Protein AF-A0A0H5Q4H0-F1 (afdb_monomer_lite)

Sequence (80 aa):
MSEEYGMVYRKNKTMFVIGKHCAGEVFWSNEEVRRQIKDIAEARPHGFTLEAAADIFMLGYIHGKRAERARRKRGTENEN

Structure (mmCIF, N/CA/C/O backbone):
data_AF-A0A0H5Q4H0-F1
#
_entry.id   AF-A0A0H5Q4H0-F1
#
loop_
_atom_site.group_PDB
_atom_site.id
_atom_site.type_symbol
_atom_site.label_atom_id
_atom_site.label_alt_id
_atom_site.label_comp_id
_atom_site.label_asym_id
_atom_site.label_entity_id
_atom_site.label_seq_id
_atom_site.pdbx_PDB_ins_code
_atom_site.Cartn_x
_atom_site.Cartn_y
_atom_site.Cartn_z
_atom_site.occupancy
_atom_site.B_iso_or_equiv
_atom_site.auth_seq_id
_atom_site.auth_comp_id
_atom_site.auth_asym_id
_atom_site.auth_atom_id
_atom_site.pdbx_PDB_model_num
ATOM 1 N N . MET A 1 1 ? 25.515 2.148 14.658 1.00 40.00 1 MET A N 1
ATOM 2 C CA . MET A 1 1 ? 25.433 2.686 13.283 1.00 40.00 1 MET A CA 1
ATOM 3 C C . MET A 1 1 ? 23.989 3.075 12.976 1.00 40.00 1 MET A C 1
ATOM 5 O O . MET A 1 1 ? 23.260 2.291 12.388 1.00 40.00 1 MET A O 1
ATOM 9 N N . SER A 1 2 ? 23.534 4.234 13.456 1.00 47.78 2 SER A N 1
ATOM 10 C CA . SER A 1 2 ? 22.108 4.623 13.453 1.00 47.78 2 SER A CA 1
ATOM 11 C C . SER A 1 2 ? 21.847 6.024 12.885 1.00 47.78 2 SER A C 1
ATOM 13 O O . SER A 1 2 ? 20.774 6.575 13.103 1.00 47.78 2 SER A O 1
ATOM 15 N N . GLU A 1 3 ? 22.806 6.615 12.171 1.00 47.03 3 GLU A N 1
ATOM 16 C CA . GLU A 1 3 ? 22.695 7.990 11.650 1.00 47.03 3 GLU A CA 1
ATOM 17 C C . GLU A 1 3 ? 22.226 8.076 10.190 1.00 47.03 3 GLU A C 1
ATOM 19 O O . GLU A 1 3 ? 21.738 9.119 9.760 1.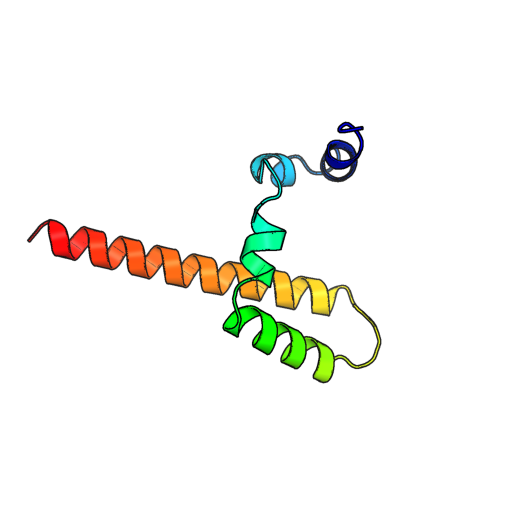00 47.03 3 GLU A O 1
ATOM 24 N N . GLU A 1 4 ? 22.298 6.990 9.421 1.00 49.31 4 GLU A N 1
ATOM 25 C CA . GLU A 1 4 ? 22.088 7.066 7.968 1.00 49.31 4 GLU A CA 1
ATOM 26 C C . GLU A 1 4 ? 20.603 7.121 7.560 1.00 49.31 4 GLU A C 1
ATOM 28 O O . GLU A 1 4 ? 20.237 7.791 6.593 1.00 49.31 4 GLU A O 1
ATOM 33 N N . TYR A 1 5 ? 19.708 6.527 8.356 1.00 48.28 5 TYR A N 1
ATOM 34 C CA . TYR A 1 5 ? 18.266 6.501 8.069 1.00 48.28 5 TYR A CA 1
ATOM 35 C C . TYR A 1 5 ? 17.573 7.872 8.184 1.00 48.28 5 TYR A C 1
ATOM 37 O O . TYR A 1 5 ? 16.472 8.050 7.665 1.00 48.28 5 TYR A O 1
ATOM 45 N N . GLY A 1 6 ? 18.206 8.865 8.819 1.00 48.78 6 GLY A N 1
ATOM 46 C CA . GLY A 1 6 ? 17.660 10.222 8.946 1.00 48.78 6 GLY A CA 1
ATOM 47 C C . GLY A 1 6 ? 17.908 11.127 7.732 1.00 48.78 6 GLY A C 1
ATOM 48 O O . GLY A 1 6 ? 17.298 12.193 7.623 1.00 48.78 6 GLY A O 1
ATOM 49 N N . MET A 1 7 ? 18.801 10.743 6.811 1.00 54.00 7 MET A N 1
ATOM 50 C CA . MET A 1 7 ? 19.305 11.666 5.788 1.00 54.00 7 MET A CA 1
ATOM 51 C C . MET A 1 7 ? 18.364 11.829 4.583 1.00 54.00 7 MET A C 1
ATOM 53 O O . MET A 1 7 ? 18.264 12.923 4.027 1.00 54.00 7 MET A O 1
ATOM 57 N N . VAL A 1 8 ? 17.616 10.782 4.218 1.00 54.81 8 VAL A N 1
ATOM 58 C CA . VAL A 1 8 ? 16.717 10.782 3.043 1.00 54.81 8 VAL A CA 1
ATOM 59 C C . VAL A 1 8 ? 15.574 11.798 3.198 1.00 54.81 8 VAL A C 1
ATOM 61 O O . VAL A 1 8 ? 15.173 12.446 2.232 1.00 54.81 8 VAL A O 1
ATOM 64 N N . TYR A 1 9 ? 15.101 12.023 4.426 1.00 57.47 9 TYR A N 1
ATOM 65 C CA . TYR A 1 9 ? 13.947 12.888 4.703 1.00 57.47 9 TYR A CA 1
ATOM 66 C C . TYR A 1 9 ? 14.310 14.324 5.083 1.00 57.47 9 TYR A C 1
ATOM 68 O O . TYR A 1 9 ? 13.425 15.170 5.190 1.00 57.47 9 TYR A O 1
ATOM 76 N N . ARG A 1 10 ? 15.604 14.658 5.198 1.00 61.53 10 ARG A N 1
ATOM 77 C CA . ARG A 1 10 ? 16.056 16.030 5.501 1.00 61.53 10 ARG A CA 1
ATOM 78 C C . ARG A 1 10 ? 15.578 17.057 4.469 1.00 61.53 10 ARG A C 1
ATOM 80 O O . ARG A 1 10 ? 15.390 18.223 4.803 1.00 61.53 10 ARG A O 1
ATOM 87 N N . LYS A 1 11 ? 15.377 16.624 3.220 1.00 63.69 11 LYS A N 1
ATOM 88 C CA . LYS A 1 11 ? 14.906 17.467 2.110 1.00 63.69 11 LYS A CA 1
ATOM 89 C C . LYS A 1 11 ? 13.376 17.555 2.003 1.00 63.69 11 LYS A C 1
ATOM 91 O O . LYS A 1 11 ? 12.885 18.382 1.245 1.00 63.69 11 LYS A O 1
ATOM 96 N N . ASN A 1 12 ? 12.620 16.753 2.758 1.00 66.19 12 ASN A N 1
ATOM 97 C CA . ASN A 1 12 ? 11.157 16.755 2.744 1.00 66.19 12 ASN A CA 1
ATOM 98 C C . ASN A 1 12 ? 10.616 16.832 4.179 1.00 66.19 12 ASN A C 1
ATOM 100 O O . ASN A 1 12 ? 10.446 15.817 4.853 1.00 66.19 12 ASN A O 1
ATOM 104 N N . LYS A 1 13 ? 10.320 18.058 4.634 1.00 64.88 13 LYS A N 1
ATOM 105 C CA . LYS A 1 13 ? 9.828 18.330 5.997 1.00 64.88 13 LYS A CA 1
ATOM 106 C C . LYS A 1 13 ? 8.540 17.567 6.334 1.00 64.88 13 LYS A C 1
ATOM 108 O O . LYS A 1 13 ? 8.351 17.197 7.486 1.00 64.88 13 LYS A O 1
ATOM 113 N N . THR A 1 14 ? 7.695 17.275 5.345 1.00 62.72 14 THR A N 1
ATOM 114 C CA . THR A 1 14 ? 6.469 16.483 5.530 1.00 62.72 14 THR A CA 1
ATOM 115 C C . THR A 1 14 ? 6.772 15.012 5.805 1.00 62.72 14 THR A C 1
ATOM 117 O O . THR A 1 14 ? 6.039 14.364 6.533 1.00 62.72 14 THR A O 1
ATOM 120 N N . MET A 1 15 ? 7.877 14.460 5.309 1.00 62.03 15 MET A N 1
ATOM 121 C CA . MET A 1 15 ? 8.249 13.078 5.640 1.00 62.03 15 MET A CA 1
ATOM 122 C C . MET A 1 15 ? 8.787 12.939 7.073 1.00 62.03 15 MET A C 1
ATOM 124 O O . MET A 1 15 ? 8.788 11.844 7.627 1.00 62.03 15 MET A O 1
ATOM 128 N N . PHE A 1 16 ? 9.183 14.045 7.713 1.00 60.78 16 PHE A N 1
ATOM 129 C CA . PHE A 1 16 ? 9.668 14.053 9.096 1.00 60.78 16 PHE A CA 1
ATOM 130 C C . PHE A 1 16 ? 8.575 13.673 10.110 1.00 60.78 16 PHE A C 1
ATOM 132 O O . PHE A 1 16 ? 8.878 13.114 11.162 1.00 60.78 16 PHE A O 1
ATOM 139 N N . VAL A 1 17 ? 7.296 13.920 9.787 1.00 58.88 17 VAL A N 1
ATOM 140 C CA . VAL A 1 17 ? 6.166 13.551 10.663 1.00 58.88 17 VAL A CA 1
ATOM 141 C C . VAL A 1 17 ? 5.871 12.048 10.683 1.00 58.88 17 VAL A C 1
ATOM 143 O O . VAL A 1 17 ? 5.093 11.597 11.518 1.00 58.88 17 VAL A O 1
ATOM 146 N N . ILE A 1 18 ? 6.500 11.258 9.807 1.00 55.19 18 ILE A N 1
ATOM 147 C CA . ILE A 1 18 ? 6.290 9.804 9.725 1.00 55.19 18 ILE A CA 1
ATOM 148 C C . ILE A 1 18 ? 7.033 9.061 10.862 1.00 55.19 18 ILE A C 1
ATOM 150 O O . ILE A 1 18 ? 6.678 7.932 11.193 1.00 55.19 18 ILE A O 1
ATOM 154 N N . GLY A 1 19 ? 7.992 9.706 11.543 1.00 58.56 19 GLY A N 1
ATOM 155 C CA . GLY A 1 19 ? 8.635 9.173 12.753 1.00 58.56 19 GLY A CA 1
ATOM 156 C C . GLY A 1 19 ? 9.512 7.931 12.519 1.00 58.56 19 GLY A C 1
ATOM 157 O O . GLY A 1 19 ? 10.141 7.785 11.472 1.00 58.56 19 GLY A O 1
ATOM 158 N N . LYS A 1 20 ? 9.601 7.031 13.518 1.00 53.88 20 LYS A N 1
ATOM 159 C CA . LYS A 1 20 ? 10.324 5.747 13.397 1.00 53.88 20 LYS A CA 1
ATOM 160 C C . LYS A 1 20 ? 9.648 4.903 12.310 1.00 53.88 20 LYS A C 1
ATOM 162 O O . LYS A 1 20 ? 8.464 4.595 12.420 1.00 53.88 20 LYS A O 1
ATOM 167 N N . HIS A 1 21 ? 10.413 4.501 11.297 1.00 54.06 21 HIS A N 1
ATOM 168 C CA . HIS A 1 21 ? 9.973 3.669 10.172 1.00 54.06 21 HIS A CA 1
ATOM 169 C C . HIS A 1 21 ? 9.605 2.236 10.604 1.00 54.06 21 HIS A C 1
ATOM 171 O O . HIS A 1 21 ? 10.259 1.278 10.223 1.00 54.06 21 HIS A O 1
ATOM 177 N N . CYS A 1 22 ? 8.540 2.068 11.387 1.00 51.41 22 CYS A N 1
ATOM 178 C CA . CYS A 1 22 ? 7.932 0.761 11.664 1.00 51.41 22 CYS A CA 1
ATOM 179 C C . CYS A 1 22 ? 6.809 0.430 10.670 1.00 51.41 22 CYS A C 1
ATOM 181 O O . CYS A 1 22 ? 6.326 -0.698 10.627 1.00 51.41 22 CYS A O 1
ATOM 183 N N . ALA A 1 23 ? 6.397 1.399 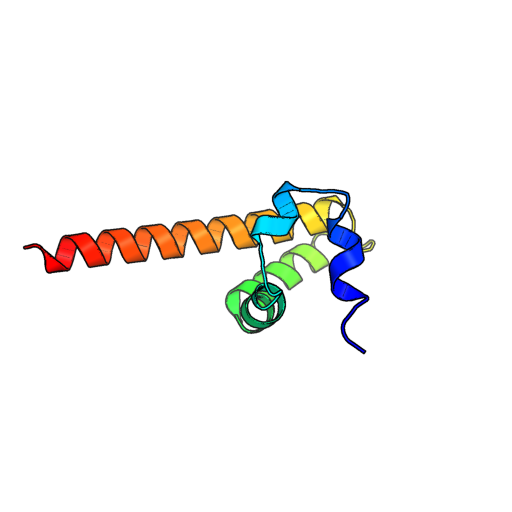9.843 1.00 57.72 23 ALA A N 1
ATOM 184 C CA . ALA A 1 23 ? 5.318 1.211 8.880 1.00 57.72 23 ALA A CA 1
ATOM 185 C C . ALA A 1 23 ? 5.674 0.187 7.794 1.00 57.72 23 ALA A C 1
ATOM 187 O O . ALA A 1 23 ? 4.796 -0.550 7.374 1.00 57.72 23 ALA A O 1
ATOM 188 N N . GLY A 1 24 ? 6.945 0.098 7.380 1.00 60.94 24 GLY A N 1
ATOM 189 C CA . GLY A 1 24 ? 7.379 -0.866 6.365 1.00 60.94 24 GLY A CA 1
ATOM 190 C C . GLY A 1 24 ? 7.156 -2.312 6.808 1.00 60.94 24 GLY A C 1
ATOM 191 O O . GLY A 1 24 ? 6.462 -3.057 6.129 1.00 60.94 24 GLY A O 1
ATOM 192 N N . GLU A 1 25 ? 7.680 -2.704 7.970 1.00 63.00 25 GLU A N 1
ATOM 193 C CA . GLU A 1 25 ? 7.552 -4.079 8.479 1.00 63.00 25 GLU A CA 1
ATOM 194 C C . GLU A 1 25 ? 6.093 -4.487 8.721 1.00 63.00 25 GLU A C 1
ATOM 196 O O . GLU A 1 25 ? 5.689 -5.587 8.352 1.00 63.00 25 GLU A O 1
ATOM 201 N N . VAL A 1 26 ? 5.278 -3.585 9.278 1.00 65.00 26 VAL A N 1
ATOM 202 C CA . VAL A 1 26 ? 3.839 -3.823 9.498 1.00 65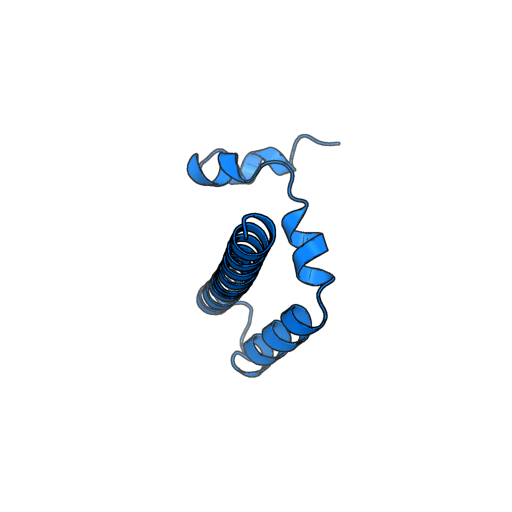.00 26 VAL A CA 1
ATOM 203 C C . VAL A 1 26 ? 3.069 -3.905 8.177 1.00 65.00 26 VAL A C 1
ATOM 205 O O . VAL A 1 26 ? 2.112 -4.665 8.050 1.00 65.00 26 VAL A O 1
ATOM 208 N N . PHE A 1 27 ? 3.479 -3.130 7.176 1.00 64.44 27 PHE A N 1
ATOM 209 C CA . PHE A 1 27 ? 2.875 -3.155 5.850 1.00 64.44 27 PHE A CA 1
ATOM 210 C C . PHE A 1 27 ? 3.177 -4.472 5.119 1.00 64.44 27 PHE A C 1
ATOM 212 O O . PHE A 1 27 ? 2.280 -5.050 4.509 1.00 64.44 27 PHE A O 1
ATOM 219 N N . TRP A 1 28 ? 4.402 -4.994 5.248 1.00 66.62 28 TRP A N 1
ATOM 220 C CA . TRP A 1 28 ? 4.816 -6.262 4.636 1.00 66.62 28 TRP A CA 1
ATOM 221 C C . TRP A 1 28 ? 4.325 -7.516 5.374 1.00 66.62 28 TRP A C 1
ATOM 223 O O . TRP A 1 28 ? 4.258 -8.582 4.761 1.00 66.62 28 TRP A O 1
ATOM 233 N N . SER A 1 29 ? 3.963 -7.415 6.658 1.00 71.06 29 SER A N 1
ATOM 234 C CA . SER A 1 29 ? 3.431 -8.540 7.444 1.00 71.06 29 SER A CA 1
ATOM 235 C C . SER A 1 29 ? 1.936 -8.801 7.228 1.00 71.06 29 SER A C 1
ATOM 237 O O . SER A 1 29 ? 1.412 -9.814 7.687 1.00 71.06 29 SER A O 1
ATOM 239 N N . ASN A 1 30 ? 1.240 -7.926 6.499 1.00 81.06 30 ASN A N 1
ATOM 240 C CA . ASN A 1 30 ? -0.161 -8.110 6.147 1.00 81.06 30 ASN A CA 1
ATOM 241 C C . ASN A 1 30 ? -0.296 -8.942 4.857 1.00 81.06 30 ASN A C 1
ATOM 243 O O . ASN A 1 30 ? 0.072 -8.492 3.770 1.00 81.06 30 ASN A O 1
ATOM 247 N N . GLU A 1 31 ? -0.850 -10.154 4.969 1.00 86.75 31 GLU A N 1
ATOM 248 C CA . GLU A 1 31 ? -0.982 -11.087 3.840 1.00 86.75 31 GLU A CA 1
ATOM 249 C C . GLU A 1 31 ? -1.823 -10.537 2.682 1.00 86.75 31 GLU A C 1
ATOM 251 O O . GLU A 1 31 ? -1.466 -10.744 1.520 1.00 86.75 31 GLU A O 1
ATOM 256 N N . GLU A 1 32 ? -2.893 -9.799 2.985 1.00 87.06 32 GLU A N 1
ATOM 257 C CA . GLU A 1 32 ? -3.763 -9.189 1.977 1.00 87.06 32 GLU A CA 1
ATOM 258 C C . GLU A 1 32 ? -3.020 -8.105 1.194 1.00 87.06 32 GLU A C 1
ATOM 260 O O . GLU A 1 32 ? -3.054 -8.082 -0.036 1.00 87.06 32 GLU A O 1
ATOM 265 N N . VAL A 1 33 ? -2.297 -7.237 1.905 1.00 84.31 33 VAL A N 1
ATOM 266 C CA . VAL A 1 33 ? -1.468 -6.190 1.291 1.00 84.31 33 VAL A CA 1
ATOM 267 C C . VAL A 1 33 ? -0.375 -6.820 0.433 1.00 84.31 33 VAL A C 1
ATOM 269 O O . VAL A 1 33 ? -0.156 -6.401 -0.701 1.00 84.31 33 VAL A O 1
ATOM 272 N N . ARG A 1 34 ? 0.274 -7.879 0.926 1.00 85.19 34 ARG A N 1
ATOM 273 C CA . ARG A 1 34 ? 1.309 -8.594 0.176 1.00 85.19 34 ARG A CA 1
ATOM 274 C C . ARG A 1 34 ? 0.770 -9.207 -1.117 1.00 85.19 34 ARG A C 1
ATOM 276 O O . ARG A 1 34 ? 1.472 -9.172 -2.125 1.00 85.19 34 ARG A O 1
ATOM 283 N N . ARG A 1 35 ? -0.449 -9.759 -1.108 1.00 89.75 35 ARG A N 1
ATOM 284 C CA . ARG A 1 35 ? -1.112 -10.257 -2.325 1.00 89.75 35 ARG A CA 1
ATOM 285 C C . ARG A 1 35 ? -1.350 -9.123 -3.322 1.00 89.75 35 ARG A C 1
ATOM 287 O O . ARG A 1 35 ? -0.907 -9.220 -4.454 1.00 89.75 35 ARG A O 1
ATOM 294 N N . GLN A 1 36 ? -1.930 -8.017 -2.869 1.00 90.12 36 GLN A N 1
ATOM 295 C CA . GLN A 1 36 ? -2.225 -6.859 -3.720 1.00 90.12 36 GLN A CA 1
ATOM 296 C C . GLN A 1 36 ? -0.962 -6.240 -4.347 1.00 90.12 36 GLN A C 1
ATOM 298 O O . GLN A 1 36 ? -0.994 -5.768 -5.478 1.00 90.12 36 GLN A O 1
ATOM 303 N N . ILE A 1 37 ? 0.176 -6.271 -3.647 1.00 85.75 37 ILE A N 1
ATOM 304 C CA . ILE A 1 37 ? 1.462 -5.819 -4.202 1.00 85.75 37 ILE A CA 1
ATOM 305 C C . ILE A 1 37 ? 1.973 -6.766 -5.292 1.00 85.75 37 ILE A C 1
ATOM 307 O O . ILE A 1 37 ? 2.551 -6.298 -6.272 1.00 85.75 37 ILE A O 1
ATOM 311 N N . LYS A 1 38 ? 1.754 -8.080 -5.152 1.00 87.38 38 LYS A N 1
ATOM 312 C CA . LYS A 1 38 ? 2.064 -9.036 -6.225 1.00 87.38 38 LYS A CA 1
ATOM 313 C C . LYS A 1 38 ? 1.208 -8.769 -7.456 1.00 87.38 38 LYS A C 1
ATOM 315 O O . LYS A 1 38 ? 1.769 -8.706 -8.539 1.00 87.38 38 LYS A O 1
ATOM 320 N N . ASP A 1 39 ? -0.085 -8.504 -7.278 1.00 89.69 39 ASP A N 1
ATOM 321 C CA . ASP A 1 39 ? -0.982 -8.165 -8.390 1.00 89.69 39 ASP A CA 1
ATOM 322 C C . ASP A 1 39 ? -0.491 -6.906 -9.139 1.00 89.69 39 ASP A C 1
ATOM 324 O O . ASP A 1 39 ? -0.471 -6.872 -10.369 1.00 89.69 39 ASP A O 1
ATOM 328 N N . ILE A 1 40 ? -0.011 -5.886 -8.409 1.00 86.88 40 ILE A N 1
ATOM 329 C CA . ILE A 1 40 ? 0.609 -4.683 -9.002 1.00 86.88 40 ILE A CA 1
ATOM 330 C C . ILE A 1 40 ? 1.887 -5.041 -9.775 1.00 86.88 40 ILE A C 1
ATOM 332 O O . ILE A 1 40 ? 2.106 -4.523 -10.871 1.00 86.88 40 ILE A O 1
ATOM 336 N N . ALA A 1 41 ? 2.736 -5.910 -9.220 1.00 84.44 41 ALA A N 1
ATOM 337 C CA . ALA A 1 41 ? 3.980 -6.331 -9.861 1.00 84.44 41 ALA A CA 1
ATOM 338 C C . ALA A 1 41 ? 3.730 -7.170 -11.127 1.00 84.44 41 ALA A C 1
ATOM 340 O O . ALA A 1 41 ? 4.409 -6.977 -12.131 1.00 84.44 41 ALA A O 1
ATOM 341 N N . GLU A 1 42 ? 2.735 -8.057 -11.109 1.00 86.69 42 GLU A N 1
ATOM 342 C CA . GLU A 1 42 ? 2.318 -8.848 -12.273 1.00 86.69 42 GLU A CA 1
ATOM 343 C C . GLU A 1 42 ? 1.738 -7.961 -13.381 1.00 86.69 42 GLU A C 1
ATOM 345 O O . GLU A 1 42 ? 2.056 -8.147 -14.556 1.00 86.69 42 GLU A O 1
ATOM 350 N N . ALA A 1 43 ? 0.955 -6.940 -13.017 1.00 86.56 43 ALA A N 1
ATOM 351 C CA . ALA A 1 43 ? 0.429 -5.956 -13.962 1.00 86.56 43 ALA A CA 1
ATOM 352 C C . ALA A 1 43 ? 1.513 -5.026 -14.543 1.00 86.56 43 ALA A C 1
ATOM 354 O O . ALA A 1 43 ? 1.299 -4.397 -15.582 1.00 86.56 43 ALA A O 1
ATOM 355 N N . ARG A 1 44 ? 2.677 -4.925 -13.885 1.00 82.12 44 ARG A N 1
ATOM 356 C CA . ARG A 1 44 ? 3.804 -4.061 -14.272 1.00 82.12 44 ARG A CA 1
ATOM 357 C C . ARG A 1 44 ? 5.107 -4.877 -14.389 1.00 82.12 44 ARG A C 1
ATOM 359 O O . ARG A 1 44 ? 6.019 -4.697 -13.585 1.00 82.12 44 ARG A O 1
ATOM 366 N N . PRO A 1 45 ? 5.249 -5.731 -15.421 1.00 73.75 45 PRO A N 1
ATOM 367 C CA . PRO A 1 45 ? 6.364 -6.680 -15.543 1.00 73.75 45 PRO A CA 1
ATOM 368 C C . PRO A 1 45 ? 7.743 -6.030 -15.778 1.00 73.75 45 PRO A C 1
ATOM 370 O O . PRO A 1 45 ? 8.771 -6.699 -15.666 1.00 73.75 45 PRO A O 1
ATOM 373 N N . HIS A 1 46 ? 7.797 -4.735 -16.103 1.00 71.12 46 HIS A N 1
ATOM 374 C CA . HIS A 1 46 ? 9.035 -4.0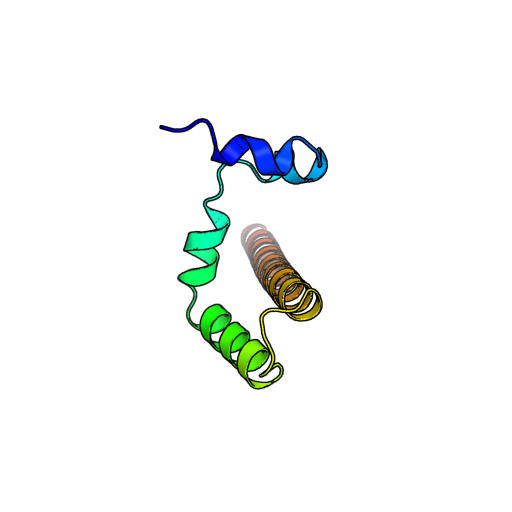10 -16.389 1.00 71.12 46 HIS A CA 1
ATOM 375 C C . HIS A 1 46 ? 9.422 -3.075 -15.238 1.00 71.12 46 HIS A C 1
ATOM 377 O O . HIS A 1 46 ? 9.169 -1.877 -15.293 1.00 71.12 46 HIS A O 1
ATOM 383 N N . GLY A 1 47 ? 10.087 -3.636 -14.224 1.00 64.81 47 GLY A N 1
ATOM 384 C CA . GLY A 1 47 ? 10.759 -2.891 -13.155 1.00 64.81 47 GLY A CA 1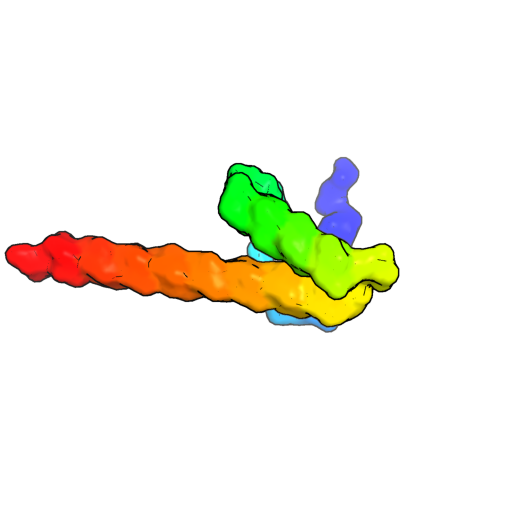
ATOM 385 C C . GLY A 1 47 ? 9.835 -2.109 -12.213 1.00 64.81 47 GLY A C 1
ATOM 386 O O . GLY A 1 47 ? 8.679 -1.815 -12.500 1.00 64.81 47 GLY A O 1
ATOM 387 N N . PHE A 1 48 ? 10.363 -1.758 -11.042 1.00 67.56 48 PHE A N 1
ATOM 388 C CA . PHE A 1 48 ? 9.645 -0.923 -10.085 1.00 67.56 48 PHE A CA 1
ATOM 389 C C . PHE A 1 48 ? 9.626 0.526 -10.584 1.00 67.56 48 PHE A C 1
ATOM 391 O O . PHE A 1 48 ? 10.587 1.272 -10.391 1.00 67.56 48 PHE A O 1
ATOM 398 N N . THR A 1 49 ? 8.559 0.905 -11.284 1.00 77.75 49 THR A N 1
ATOM 399 C CA . THR A 1 49 ? 8.397 2.262 -11.810 1.00 77.75 49 THR A CA 1
ATOM 400 C C . THR A 1 49 ? 7.862 3.221 -10.739 1.00 77.75 49 THR A C 1
ATOM 402 O O . THR A 1 49 ? 7.362 2.802 -9.691 1.00 77.75 49 THR A O 1
ATOM 405 N N . LEU A 1 50 ? 7.947 4.532 -10.993 1.00 78.06 50 LEU A N 1
ATOM 406 C CA . LEU A 1 50 ? 7.376 5.551 -10.102 1.00 78.06 50 LEU A CA 1
ATOM 407 C C . LEU A 1 50 ? 5.864 5.341 -9.904 1.00 78.06 50 LEU A C 1
ATOM 409 O O . LEU A 1 50 ? 5.330 5.579 -8.823 1.00 78.06 50 LEU A O 1
ATOM 413 N N . GLU A 1 51 ? 5.187 4.837 -10.931 1.00 76.94 51 GLU A N 1
ATOM 414 C CA . GLU A 1 51 ? 3.775 4.481 -10.905 1.00 76.94 51 GLU A CA 1
ATOM 415 C C . GLU A 1 51 ? 3.504 3.288 -9.981 1.00 76.94 51 GLU A C 1
ATOM 417 O O . GLU A 1 51 ? 2.564 3.343 -9.195 1.00 76.94 51 GLU A O 1
ATOM 422 N N . ALA A 1 52 ? 4.351 2.251 -9.994 1.00 82.75 52 ALA A N 1
ATOM 423 C CA . ALA A 1 52 ? 4.227 1.134 -9.052 1.00 82.75 52 ALA A CA 1
ATOM 424 C C . ALA A 1 52 ? 4.387 1.608 -7.595 1.00 82.75 52 ALA A C 1
ATOM 426 O O . ALA A 1 52 ? 3.646 1.186 -6.707 1.00 82.75 52 ALA A O 1
ATOM 427 N N . ALA A 1 53 ? 5.314 2.539 -7.346 1.00 81.81 53 ALA A N 1
ATOM 428 C CA . ALA A 1 53 ? 5.477 3.153 -6.031 1.00 81.81 53 ALA A CA 1
ATOM 429 C C . ALA A 1 53 ? 4.228 3.946 -5.602 1.00 81.81 53 ALA A C 1
ATOM 431 O O . ALA A 1 53 ? 3.808 3.863 -4.445 1.00 81.81 53 ALA A O 1
ATOM 432 N N . ALA A 1 54 ? 3.621 4.690 -6.532 1.00 81.81 54 ALA A N 1
ATOM 433 C CA . ALA A 1 54 ? 2.393 5.441 -6.289 1.00 81.81 54 ALA A CA 1
ATOM 434 C C . ALA A 1 54 ? 1.202 4.514 -5.989 1.00 81.81 54 ALA A C 1
ATOM 436 O O . ALA A 1 54 ? 0.460 4.773 -5.041 1.00 81.81 54 ALA A O 1
ATOM 437 N N . ASP A 1 55 ? 1.063 3.408 -6.725 1.00 83.94 55 ASP A N 1
ATOM 438 C CA . ASP A 1 55 ? 0.016 2.405 -6.500 1.00 83.94 55 ASP A CA 1
ATOM 439 C C . ASP A 1 55 ? 0.123 1.799 -5.088 1.00 83.94 55 ASP A C 1
ATOM 441 O O . ASP A 1 55 ? -0.867 1.728 -4.356 1.00 83.94 55 ASP A O 1
ATOM 445 N N . ILE A 1 56 ? 1.337 1.443 -4.652 1.00 84.94 56 ILE A N 1
ATOM 446 C CA . ILE A 1 56 ? 1.598 0.903 -3.306 1.00 84.94 56 ILE A CA 1
ATOM 447 C C . ILE A 1 56 ? 1.318 1.945 -2.216 1.00 84.94 56 ILE A C 1
ATOM 449 O O . ILE A 1 56 ? 0.731 1.623 -1.179 1.00 84.94 56 ILE A O 1
ATOM 453 N N . PHE A 1 57 ? 1.696 3.206 -2.439 1.00 84.44 57 PHE A N 1
ATOM 454 C CA . PHE A 1 57 ? 1.384 4.294 -1.512 1.00 84.44 57 PHE A CA 1
ATOM 455 C C . PHE A 1 57 ? -0.133 4.479 -1.352 1.00 84.44 57 PHE A C 1
ATOM 457 O O . PHE A 1 57 ? -0.646 4.543 -0.230 1.00 84.44 57 PHE A O 1
ATOM 464 N N . MET A 1 58 ? -0.867 4.506 -2.468 1.00 86.19 58 MET A N 1
ATOM 465 C CA . MET A 1 58 ? -2.327 4.613 -2.472 1.00 86.19 58 MET A CA 1
ATOM 466 C C . MET A 1 58 ? -2.994 3.413 -1.798 1.00 86.19 58 MET A C 1
ATOM 468 O O . MET A 1 58 ? -3.971 3.584 -1.063 1.00 86.19 58 MET A O 1
ATOM 472 N N . LEU A 1 59 ? -2.439 2.213 -1.972 1.00 86.44 59 LEU A N 1
ATOM 473 C CA . LEU A 1 59 ? -2.888 1.010 -1.281 1.00 86.44 59 LEU A CA 1
ATOM 474 C C . LEU A 1 59 ? -2.800 1.172 0.243 1.00 86.44 59 LEU A C 1
ATOM 476 O O . LEU A 1 59 ? -3.784 0.944 0.954 1.00 86.44 59 LEU A O 1
ATOM 480 N N . GLY A 1 60 ? -1.653 1.643 0.745 1.00 83.50 60 GLY A N 1
ATOM 481 C CA . GLY A 1 60 ? -1.463 1.956 2.162 1.00 83.50 60 GLY A CA 1
ATOM 482 C C . GLY A 1 60 ? -2.464 2.993 2.678 1.00 83.50 60 GLY A C 1
ATOM 483 O O . GLY A 1 60 ? -3.071 2.796 3.735 1.00 83.50 60 GLY A O 1
ATOM 484 N N . TYR A 1 61 ? -2.714 4.055 1.905 1.00 83.81 61 TYR A N 1
ATOM 485 C CA . TYR A 1 61 ? -3.713 5.072 2.241 1.00 83.81 61 TYR A CA 1
ATOM 486 C C . TYR A 1 61 ? -5.127 4.480 2.381 1.00 83.81 61 TYR A C 1
ATOM 488 O O . TYR A 1 61 ? -5.811 4.740 3.374 1.00 83.81 61 TYR A O 1
ATOM 496 N N . ILE A 1 62 ? -5.568 3.647 1.431 1.00 87.25 62 ILE A N 1
ATOM 497 C CA . ILE A 1 62 ? -6.906 3.030 1.444 1.00 87.25 62 ILE A CA 1
ATOM 498 C C . ILE A 1 62 ? -7.097 2.145 2.678 1.00 87.25 62 ILE A C 1
ATOM 500 O O . ILE A 1 62 ? -8.116 2.265 3.369 1.00 87.25 62 ILE A O 1
ATOM 504 N N . HIS A 1 63 ? -6.129 1.277 2.984 1.00 84.94 63 HIS A N 1
ATOM 505 C CA . HIS A 1 63 ? -6.182 0.425 4.177 1.00 84.94 63 HIS A CA 1
ATOM 506 C C . HIS A 1 63 ? -6.201 1.254 5.462 1.00 84.94 63 HIS A C 1
ATOM 508 O O . HIS A 1 63 ? -7.024 0.996 6.343 1.00 84.94 63 HIS A O 1
ATOM 514 N N . GLY A 1 64 ? -5.395 2.317 5.528 1.00 82.62 64 GLY A N 1
ATOM 515 C CA . GLY A 1 64 ? -5.421 3.280 6.629 1.00 82.62 64 GLY A CA 1
ATOM 516 C C . GLY A 1 64 ? -6.800 3.922 6.824 1.00 82.62 64 GLY A C 1
ATOM 517 O O . GLY A 1 64 ? -7.336 3.910 7.933 1.00 82.62 64 GLY A O 1
ATOM 518 N N . LYS A 1 65 ? -7.439 4.407 5.748 1.00 85.31 65 LYS A N 1
ATOM 519 C CA . LYS A 1 65 ? -8.795 4.987 5.809 1.00 85.31 65 LYS A CA 1
ATOM 520 C C . LYS A 1 65 ? -9.855 3.968 6.223 1.00 85.31 65 LYS A C 1
ATOM 522 O O . LYS A 1 65 ? -10.786 4.329 6.944 1.00 85.31 65 LYS A O 1
ATOM 527 N N . ARG A 1 66 ? -9.746 2.710 5.786 1.00 85.12 66 ARG A N 1
ATOM 528 C CA . ARG A 1 66 ? -10.651 1.627 6.215 1.00 85.12 66 ARG A CA 1
ATOM 529 C C . ARG A 1 66 ? -10.504 1.347 7.708 1.00 85.12 66 ARG A C 1
ATOM 531 O O . ARG A 1 66 ? -11.514 1.302 8.406 1.00 85.12 66 ARG A O 1
ATOM 538 N N . ALA A 1 67 ? -9.271 1.237 8.202 1.00 83.38 67 ALA A N 1
ATOM 539 C CA . ALA A 1 67 ? -8.993 1.053 9.623 1.00 83.38 67 ALA A CA 1
ATOM 540 C C . ALA A 1 67 ? -9.509 2.233 10.462 1.00 83.38 67 ALA A C 1
ATOM 542 O O . ALA A 1 67 ? -10.154 2.032 11.489 1.00 83.38 67 ALA A O 1
ATOM 543 N N . GLU A 1 68 ? -9.303 3.468 10.000 1.00 86.25 68 GLU A N 1
ATOM 544 C CA . GLU A 1 68 ? -9.832 4.670 10.648 1.00 86.25 68 GLU A CA 1
ATOM 545 C C . GLU A 1 68 ? -11.367 4.654 10.721 1.00 86.25 68 GLU A C 1
ATOM 547 O O . GLU A 1 68 ? -11.937 4.878 11.788 1.00 86.25 68 GLU A O 1
ATOM 552 N N . ARG A 1 69 ? -12.051 4.343 9.611 1.00 87.81 69 ARG A N 1
ATOM 553 C CA . ARG A 1 69 ? -13.520 4.223 9.575 1.00 87.81 69 ARG A CA 1
ATOM 554 C C . ARG A 1 69 ? -14.023 3.135 10.525 1.00 87.81 69 ARG A C 1
ATOM 556 O O . ARG A 1 69 ? -14.992 3.369 11.240 1.00 87.81 69 ARG A O 1
ATOM 563 N N . ALA A 1 70 ? -13.351 1.984 10.571 1.00 84.81 70 ALA A N 1
ATOM 564 C CA . ALA A 1 70 ? -13.691 0.901 11.491 1.00 84.81 70 ALA A CA 1
ATOM 565 C C . ALA A 1 70 ? -13.529 1.323 12.962 1.00 84.81 70 ALA A C 1
ATOM 567 O O . ALA A 1 70 ? -14.398 1.029 13.780 1.00 84.81 70 ALA A O 1
ATOM 568 N N . ARG A 1 71 ? -12.462 2.064 13.296 1.00 83.12 71 ARG A N 1
ATOM 569 C CA . ARG A 1 71 ? -12.259 2.624 14.644 1.00 83.12 71 ARG A CA 1
ATOM 570 C C . ARG A 1 71 ? -13.336 3.638 15.015 1.00 83.12 71 ARG A C 1
ATOM 572 O O . ARG A 1 71 ? -13.847 3.572 16.125 1.00 83.12 71 ARG A O 1
ATOM 579 N N . ARG A 1 72 ? -13.702 4.538 14.094 1.00 85.31 72 ARG A N 1
ATOM 580 C CA . ARG A 1 72 ? -14.781 5.515 14.315 1.00 85.31 72 ARG A CA 1
ATOM 581 C C . ARG A 1 72 ? -16.111 4.816 14.589 1.00 85.31 72 ARG A C 1
ATOM 583 O O . ARG A 1 72 ? -16.747 5.142 15.577 1.00 85.31 72 ARG A O 1
ATOM 590 N N . LYS A 1 73 ? -16.470 3.811 13.781 1.00 79.06 73 LYS A N 1
ATOM 591 C CA . LYS A 1 73 ? -17.710 3.039 13.958 1.00 79.06 73 LYS A CA 1
ATOM 592 C C . LYS A 1 73 ? -17.771 2.337 15.322 1.00 79.06 73 LYS A C 1
ATOM 594 O O . LYS A 1 73 ? -18.787 2.422 15.995 1.00 79.06 73 LYS A O 1
ATOM 599 N N . ARG A 1 74 ? -16.666 1.723 15.761 1.00 71.44 74 ARG A N 1
ATOM 600 C CA . ARG A 1 74 ? -16.566 1.102 17.096 1.00 71.44 74 ARG A CA 1
ATOM 601 C C . ARG A 1 74 ? -16.640 2.113 18.243 1.00 71.44 74 ARG A C 1
ATOM 603 O O . ARG A 1 74 ? -17.135 1.777 19.307 1.00 71.44 74 ARG A O 1
ATOM 610 N N . GLY A 1 75 ? -16.143 3.335 18.042 1.00 60.25 75 GLY A N 1
ATOM 611 C CA . GLY A 1 75 ? -16.279 4.414 19.024 1.00 60.25 75 GLY A CA 1
ATOM 612 C C . GLY A 1 75 ? -17.734 4.840 19.222 1.00 60.25 75 GLY A C 1
ATOM 613 O O . GLY A 1 75 ? -18.149 5.052 20.350 1.00 60.25 75 GLY A O 1
ATOM 614 N N . THR A 1 76 ? -18.524 4.881 18.145 1.00 55.78 76 THR A N 1
ATOM 615 C CA . THR A 1 76 ? -19.953 5.238 18.195 1.00 55.78 76 THR A CA 1
ATOM 616 C C . THR A 1 76 ? -20.833 4.132 18.794 1.00 55.78 76 THR A C 1
ATOM 618 O O . THR A 1 76 ? -21.890 4.422 19.335 1.00 55.78 76 THR A O 1
ATOM 621 N N . GLU A 1 77 ? -20.413 2.865 18.708 1.00 52.50 77 GLU A N 1
ATOM 622 C CA . GLU A 1 77 ? -21.116 1.718 19.312 1.00 52.50 77 GLU A CA 1
ATOM 623 C C . GLU A 1 77 ? -20.919 1.619 20.838 1.00 52.50 77 GLU A C 1
ATOM 625 O O . GLU A 1 77 ? -21.730 0.988 21.499 1.00 52.50 77 GLU A O 1
ATOM 630 N N . ASN A 1 78 ? -19.879 2.249 21.401 1.00 52.44 78 ASN A N 1
ATOM 631 C CA . ASN A 1 78 ? -19.595 2.246 22.845 1.00 52.44 78 ASN A CA 1
ATOM 632 C C . ASN A 1 78 ? -20.185 3.456 23.602 1.00 52.44 78 ASN A C 1
ATOM 634 O O . ASN A 1 78 ? -19.983 3.568 24.810 1.00 52.44 78 ASN A O 1
ATOM 638 N N . GLU A 1 79 ? -20.862 4.374 22.907 1.00 49.88 79 GLU A N 1
ATOM 639 C CA . GLU A 1 79 ? -21.526 5.554 23.491 1.00 49.88 79 GLU A CA 1
ATOM 640 C C . GLU A 1 79 ? -23.067 5.442 23.495 1.00 49.88 79 GLU A C 1
ATOM 642 O O . GLU A 1 79 ? -23.741 6.388 23.901 1.00 49.88 79 GLU A O 1
ATOM 647 N N . ASN A 1 80 ? -23.621 4.291 23.085 1.00 44.69 80 ASN A N 1
ATOM 648 C CA . ASN A 1 80 ? -25.050 3.942 23.153 1.00 44.69 80 ASN A CA 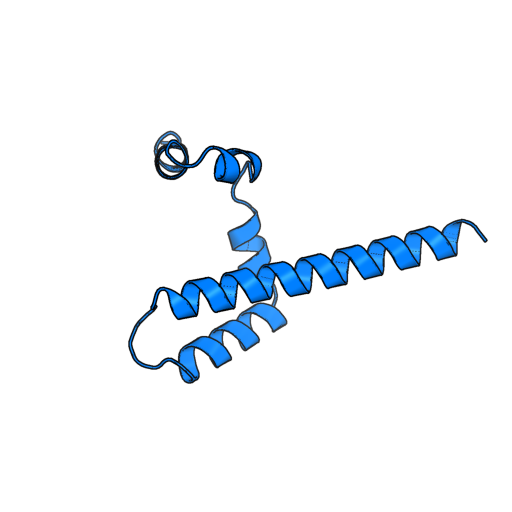1
ATOM 649 C C . ASN A 1 80 ? -25.266 2.697 24.019 1.00 44.69 80 ASN A C 1
ATOM 651 O O . ASN A 1 80 ? -26.398 2.543 24.529 1.00 44.69 80 ASN A O 1
#

Foldseek 3Di:
DPPPVPPVCPVPPVVVVVPPPPVVVVQCPDPVSVVVLVVLCVVPVDDCDPVSVVVSVVVVVVVVVVVVVVVVVVVVVVVD

Organism: NCBI:txid198431

Radius of gyration: 16.43 Å; chains: 1; bounding box: 50×29×40 Å

Secondary structure (DSSP, 8-state):
--SGGGSTTTT-GGGGGG-SS-HHHHHHT-HHHHHHHHHHHHH--SS--HHHHHHHHHHHHHHHHHHHHHHHHHHHHT--

pLDDT: mean 71.44, std 14.41, range [40.0, 90.12]